Protein AF-A0A2S6HTZ2-F1 (afdb_monomer)

Sequence (54 aa):
MEDDVQFDSIKNNYKEMKVSKMIVNGKEQEGNIISAEVTKDSQQLNVTVYTQNK

Foldseek 3Di:
DDPPPVVVVVVVPDDDWAWPWKAKPNRTDPDDDDDVVSCVPPPDIDMDTDTDDD

Mean predicted aligned error: 9.51 Å

Nearest PDB structures (foldseek):
  2w3j-assembly1_A  TM=3.144E-01  e=6.694E+00  uncultured bacterium

Organism: NCBI:txid384636

pLDDT: mean 78.37, std 13.98, range [44.88, 92.69]

Structure (mmCIF, N/CA/C/O backbone):
data_AF-A0A2S6HTZ2-F1
#
_entry.id   AF-A0A2S6HTZ2-F1
#
loop_
_atom_site.group_PDB
_atom_site.id
_atom_site.type_symbol
_atom_site.label_atom_id
_atom_site.label_alt_id
_atom_site.label_comp_id
_atom_site.label_asym_id
_atom_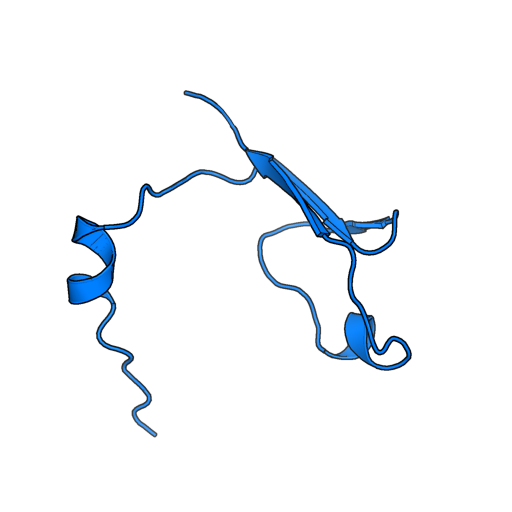site.label_entity_id
_atom_site.label_seq_id
_atom_site.pdbx_PDB_ins_code
_atom_site.Cartn_x
_atom_site.Cartn_y
_atom_site.Cartn_z
_atom_site.occupancy
_atom_site.B_iso_or_equiv
_atom_site.auth_seq_id
_atom_site.auth_comp_id
_atom_site.auth_asym_id
_atom_site.auth_atom_id
_atom_site.pdbx_PDB_model_num
ATOM 1 N N . MET A 1 1 ? 2.395 -20.890 -19.437 1.00 51.81 1 MET A N 1
ATOM 2 C CA . MET A 1 1 ? 2.864 -20.676 -18.056 1.00 51.81 1 MET A CA 1
ATOM 3 C C . MET A 1 1 ? 4.365 -20.644 -18.140 1.00 51.81 1 MET A C 1
ATOM 5 O O . MET A 1 1 ? 4.879 -21.601 -18.691 1.00 51.81 1 MET A O 1
ATOM 9 N N . GLU A 1 2 ? 4.981 -19.543 -17.715 1.00 44.88 2 GLU A N 1
ATOM 10 C CA . GLU A 1 2 ? 6.347 -19.430 -17.167 1.00 44.88 2 GLU A CA 1
ATOM 11 C C . GLU A 1 2 ? 6.734 -17.945 -17.197 1.00 44.88 2 GLU A C 1
ATOM 13 O O . GLU A 1 2 ? 7.565 -17.501 -17.980 1.00 44.88 2 GLU A O 1
ATOM 18 N N . ASP A 1 3 ? 6.073 -17.160 -16.345 1.00 48.72 3 ASP A N 1
ATOM 19 C CA . ASP A 1 3 ? 6.595 -15.862 -15.912 1.00 48.72 3 ASP A CA 1
ATOM 20 C C . ASP A 1 3 ? 7.458 -16.099 -14.664 1.00 48.72 3 ASP A C 1
ATOM 22 O O . ASP A 1 3 ? 7.183 -15.578 -13.583 1.00 48.72 3 ASP A O 1
ATOM 26 N N . ASP A 1 4 ? 8.500 -16.922 -14.798 1.00 49.62 4 ASP A N 1
ATOM 27 C CA . ASP A 1 4 ? 9.574 -16.975 -13.807 1.00 49.62 4 ASP A CA 1
ATOM 28 C C . ASP A 1 4 ? 10.446 -15.735 -14.015 1.00 49.62 4 ASP A C 1
ATOM 30 O O . ASP A 1 4 ? 11.515 -15.753 -14.628 1.00 49.62 4 ASP A O 1
ATOM 34 N N . VAL A 1 5 ? 9.930 -14.601 -13.537 1.00 56.78 5 VAL A N 1
ATOM 35 C CA . VAL A 1 5 ? 10.685 -13.356 -13.442 1.00 56.78 5 VAL A CA 1
ATOM 36 C C . VAL A 1 5 ? 11.938 -13.655 -12.626 1.00 56.78 5 VAL A C 1
ATOM 38 O O . VAL A 1 5 ? 11.871 -14.134 -11.499 1.00 56.78 5 VAL A O 1
ATOM 41 N N . GLN A 1 6 ? 13.089 -13.384 -13.230 1.00 53.12 6 GLN A N 1
ATOM 42 C CA . GLN A 1 6 ? 14.438 -13.648 -12.742 1.00 53.12 6 GLN A CA 1
ATOM 43 C C . GLN A 1 6 ? 14.727 -12.889 -11.422 1.00 53.12 6 GLN A C 1
ATOM 45 O O . GLN A 1 6 ? 15.414 -11.871 -11.406 1.00 53.12 6 GLN A O 1
ATOM 50 N N . PHE A 1 7 ? 14.176 -13.368 -10.300 1.00 55.84 7 PHE A N 1
ATOM 51 C CA . PHE A 1 7 ? 14.190 -12.711 -8.983 1.00 55.84 7 PHE A CA 1
ATOM 52 C C . PHE A 1 7 ? 15.599 -12.504 -8.405 1.00 55.84 7 PHE A C 1
ATOM 54 O O . PHE A 1 7 ? 15.816 -11.588 -7.609 1.00 55.84 7 PHE A O 1
ATOM 61 N N . ASP A 1 8 ? 16.571 -13.330 -8.794 1.00 57.12 8 ASP A N 1
ATOM 62 C CA . ASP A 1 8 ? 17.915 -13.285 -8.213 1.00 57.12 8 ASP A CA 1
ATOM 63 C C . ASP A 1 8 ? 18.783 -12.128 -8.729 1.00 57.12 8 ASP A C 1
ATOM 65 O O . ASP A 1 8 ? 19.657 -11.663 -7.999 1.00 57.12 8 ASP A O 1
ATOM 69 N N . SER A 1 9 ? 18.521 -11.585 -9.924 1.00 55.41 9 SER A N 1
ATOM 70 C CA . SER A 1 9 ? 19.259 -10.410 -10.424 1.00 55.41 9 SER A CA 1
ATOM 71 C C . SER A 1 9 ? 18.847 -9.111 -9.714 1.00 55.41 9 SER A C 1
ATOM 73 O O . SER A 1 9 ? 19.627 -8.160 -9.643 1.00 55.41 9 SER A O 1
ATOM 75 N N . ILE A 1 10 ? 17.647 -9.089 -9.125 1.00 58.47 10 ILE A N 1
ATOM 76 C CA . ILE A 1 10 ? 17.082 -7.936 -8.418 1.00 58.47 10 ILE A CA 1
ATOM 77 C C . ILE A 1 10 ? 17.661 -7.833 -6.994 1.00 58.47 10 ILE A C 1
ATOM 79 O O . ILE A 1 10 ? 17.866 -6.737 -6.492 1.00 58.47 10 ILE A O 1
ATOM 83 N N . LYS A 1 11 ? 18.037 -8.933 -6.332 1.00 57.47 11 LYS A N 1
ATOM 84 C CA . LYS A 1 11 ? 18.488 -8.896 -4.921 1.00 57.47 11 LYS A CA 1
ATOM 85 C C . LYS A 1 11 ? 19.721 -8.027 -4.645 1.00 57.47 11 LYS A C 1
ATOM 87 O O . LYS A 1 11 ? 19.847 -7.504 -3.544 1.00 57.47 11 LYS A O 1
ATOM 92 N N . ASN A 1 12 ? 20.613 -7.835 -5.615 1.00 66.44 12 ASN A N 1
ATOM 93 C CA . ASN A 1 12 ? 21.859 -7.093 -5.380 1.00 66.44 12 ASN A CA 1
ATOM 94 C C . ASN A 1 12 ? 21.674 -5.570 -5.276 1.00 66.44 12 ASN A C 1
ATOM 96 O O . ASN A 1 12 ? 22.539 -4.898 -4.722 1.00 66.44 12 ASN A O 1
ATOM 100 N N . ASN A 1 13 ? 20.557 -5.026 -5.772 1.00 78.88 13 ASN A N 1
ATOM 101 C CA . ASN A 1 13 ? 20.307 -3.579 -5.796 1.00 78.88 13 ASN A CA 1
ATOM 102 C C . ASN A 1 13 ? 19.191 -3.128 -4.844 1.00 78.88 13 ASN A C 1
ATOM 104 O O . ASN A 1 13 ? 18.936 -1.931 -4.723 1.00 78.88 13 ASN A O 1
ATOM 108 N N . TYR A 1 14 ? 18.513 -4.063 -4.173 1.00 75.81 14 TYR A N 1
ATOM 109 C CA . TYR A 1 14 ? 17.326 -3.768 -3.378 1.00 75.81 14 TYR A CA 1
ATOM 110 C C . TYR A 1 14 ? 17.473 -4.337 -1.970 1.00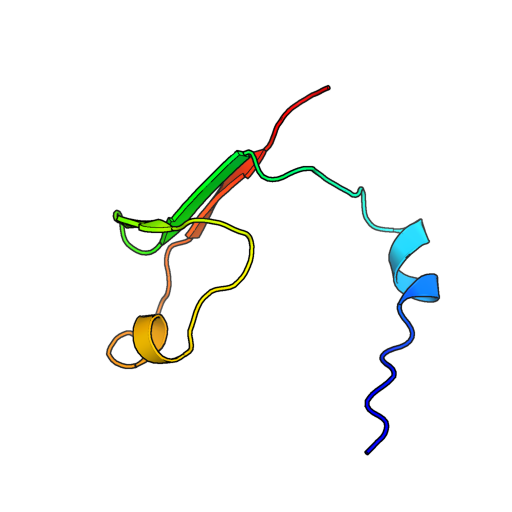 75.81 14 TYR A C 1
ATOM 112 O O . TYR A 1 14 ? 17.807 -5.502 -1.772 1.00 75.81 14 TYR A O 1
ATOM 120 N N . LYS A 1 15 ? 17.202 -3.497 -0.969 1.00 80.00 15 LYS A N 1
ATOM 121 C CA . LYS A 1 15 ? 17.158 -3.915 0.431 1.00 80.00 15 LYS A CA 1
ATOM 122 C C . LYS A 1 15 ? 15.792 -4.522 0.728 1.00 80.00 15 LYS A C 1
ATOM 124 O O . LYS A 1 15 ? 14.778 -3.833 0.628 1.00 80.00 15 LYS A O 1
ATOM 129 N N . GLU A 1 16 ? 15.770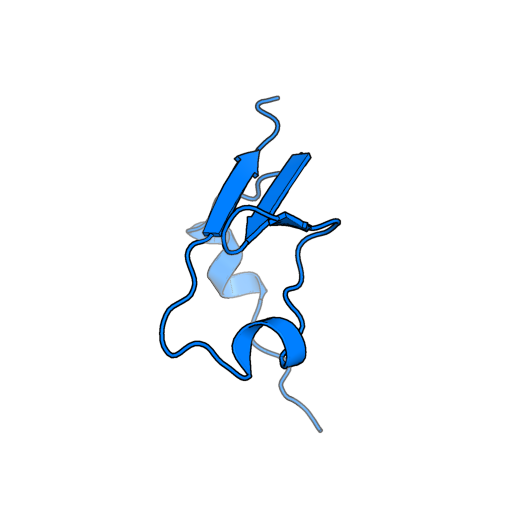 -5.780 1.151 1.00 80.44 16 GLU A N 1
ATOM 130 C CA . GLU A 1 16 ? 14.552 -6.396 1.674 1.00 80.44 16 GLU A CA 1
ATOM 131 C C . GLU A 1 16 ? 14.155 -5.731 3.002 1.00 80.44 16 GLU A C 1
ATOM 133 O O . GLU A 1 16 ? 14.976 -5.567 3.910 1.00 80.44 16 GLU A O 1
ATOM 138 N N . MET A 1 17 ? 12.891 -5.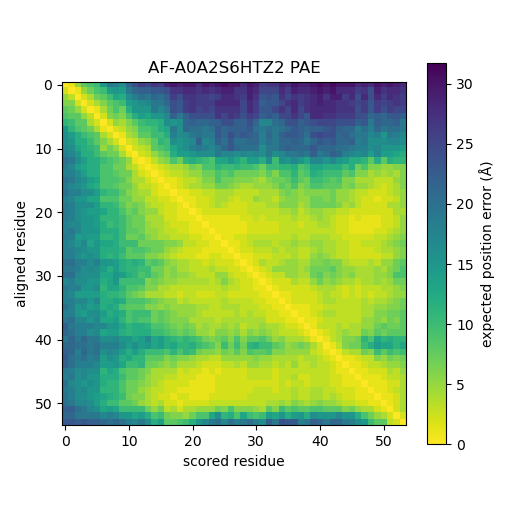319 3.108 1.00 83.06 17 MET A N 1
ATOM 139 C CA . MET A 1 17 ? 12.337 -4.638 4.277 1.00 83.06 17 MET A CA 1
ATOM 140 C C . MET A 1 17 ? 11.052 -5.338 4.705 1.00 83.06 17 MET A C 1
ATOM 142 O O . MET A 1 17 ? 10.175 -5.609 3.884 1.00 83.06 17 MET A O 1
ATOM 146 N N . LYS A 1 18 ? 10.905 -5.584 6.009 1.00 86.25 18 LYS A N 1
ATOM 147 C CA . LYS A 1 18 ? 9.665 -6.131 6.557 1.00 86.25 18 LYS A CA 1
ATOM 148 C C . LYS A 1 18 ? 8.636 -5.014 6.709 1.00 86.25 18 LYS A C 1
ATOM 150 O O . LYS A 1 18 ? 8.845 -4.072 7.473 1.00 86.25 18 LYS A O 1
ATOM 155 N N . VAL A 1 19 ? 7.523 -5.127 5.991 1.00 86.50 19 VAL A N 1
ATOM 156 C CA . VAL A 1 19 ? 6.378 -4.218 6.126 1.00 86.50 19 VAL A CA 1
ATOM 157 C C . VAL A 1 19 ? 5.675 -4.506 7.455 1.00 86.50 19 VAL A C 1
ATOM 159 O O . VAL A 1 19 ? 5.381 -5.659 7.761 1.00 86.50 19 VAL A O 1
ATOM 162 N N . SER A 1 20 ? 5.434 -3.471 8.261 1.00 89.00 20 SER A N 1
ATOM 163 C CA . SER A 1 20 ? 4.594 -3.567 9.465 1.00 89.00 20 SER A CA 1
ATOM 164 C C . SER A 1 20 ? 3.142 -3.222 9.179 1.00 89.00 20 SER A C 1
ATOM 166 O O . SER A 1 20 ? 2.254 -3.829 9.767 1.00 89.00 20 SER A O 1
ATOM 168 N N . LYS A 1 21 ? 2.909 -2.227 8.319 1.00 90.44 21 LYS A N 1
ATOM 169 C CA . LYS A 1 21 ? 1.582 -1.685 8.026 1.00 90.44 21 LYS A CA 1
ATOM 170 C C . LYS A 1 21 ? 1.570 -1.021 6.657 1.00 90.44 21 LYS A C 1
ATOM 172 O O . LYS A 1 21 ? 2.531 -0.344 6.287 1.00 90.44 21 LYS A O 1
ATOM 177 N N . MET A 1 22 ? 0.464 -1.163 5.938 1.00 92.06 22 MET A N 1
ATOM 178 C CA . MET A 1 22 ? 0.207 -0.455 4.690 1.00 92.06 22 MET A CA 1
ATOM 179 C C . MET A 1 22 ? -1.092 0.340 4.815 1.00 92.06 22 MET A C 1
ATOM 181 O O . MET A 1 22 ? -2.071 -0.137 5.383 1.00 92.06 22 MET A O 1
ATOM 185 N N . ILE A 1 23 ? -1.097 1.568 4.304 1.00 91.75 23 ILE A N 1
ATOM 186 C CA . ILE A 1 23 ? -2.302 2.390 4.183 1.00 91.75 23 ILE A CA 1
ATOM 187 C C . ILE A 1 23 ? -2.500 2.713 2.707 1.00 91.75 23 ILE A C 1
ATOM 189 O O . ILE A 1 23 ? -1.609 3.279 2.076 1.00 91.75 23 ILE A O 1
ATOM 193 N N . VAL A 1 24 ? -3.672 2.375 2.178 1.00 90.75 24 VAL A 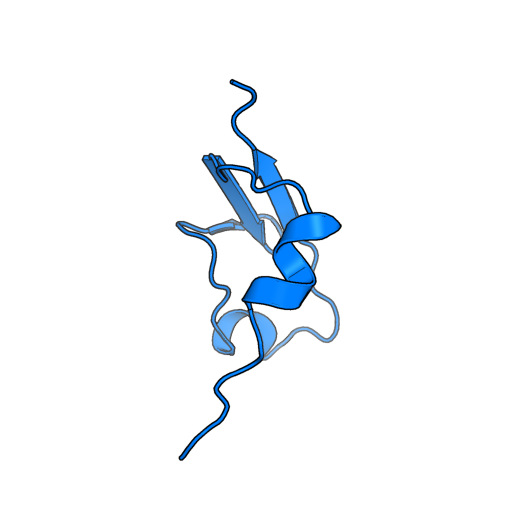N 1
ATOM 194 C CA . VAL A 1 24 ? -4.068 2.602 0.787 1.00 90.75 24 VAL A CA 1
ATOM 195 C C . VAL A 1 24 ? -5.288 3.516 0.777 1.00 90.75 24 VAL A C 1
ATOM 197 O O . VAL A 1 24 ? -6.319 3.187 1.362 1.00 90.75 24 VAL A O 1
ATOM 200 N N . ASN A 1 25 ? -5.175 4.693 0.156 1.00 89.75 25 ASN A N 1
ATOM 201 C CA . ASN A 1 25 ? -6.240 5.706 0.110 1.00 89.75 25 ASN A CA 1
ATOM 202 C C . ASN A 1 25 ? -6.853 6.013 1.498 1.00 89.75 25 ASN A C 1
ATOM 204 O O . ASN A 1 25 ? -8.063 6.175 1.645 1.00 89.75 25 ASN A O 1
ATOM 208 N N . GLY A 1 26 ? -6.009 6.056 2.534 1.00 87.94 26 GLY A N 1
ATOM 209 C CA . GLY A 1 26 ? -6.417 6.334 3.915 1.00 87.94 26 GLY A CA 1
ATOM 210 C C . GLY A 1 26 ? -6.993 5.142 4.689 1.00 87.94 26 GLY A C 1
ATOM 211 O O . GLY A 1 26 ? -7.292 5.296 5.871 1.00 87.94 26 GLY A O 1
ATOM 212 N N . LYS A 1 27 ? -7.121 3.958 4.075 1.00 89.25 27 LYS A N 1
ATOM 213 C CA . LYS A 1 27 ? -7.561 2.725 4.743 1.00 89.25 27 LYS A CA 1
ATOM 214 C C . LYS A 1 27 ? -6.385 1.803 5.023 1.00 89.25 27 LYS A C 1
ATOM 216 O O . LYS A 1 27 ? -5.513 1.627 4.177 1.00 89.25 27 LYS A O 1
ATOM 221 N N . GLU A 1 28 ? -6.362 1.225 6.216 1.00 90.19 28 GLU A N 1
ATOM 222 C CA . GLU A 1 28 ? -5.369 0.217 6.578 1.00 90.19 28 GLU A CA 1
ATOM 223 C C . GLU A 1 28 ? -5.607 -1.074 5.792 1.00 90.19 28 GLU A C 1
ATOM 225 O O . GLU A 1 28 ? -6.740 -1.537 5.676 1.00 90.19 28 GLU A O 1
ATOM 230 N N . GLN A 1 29 ? -4.523 -1.615 5.242 1.00 87.19 29 GLN A N 1
ATOM 231 C CA . GLN A 1 29 ? -4.488 -2.836 4.451 1.00 87.19 29 GLN A CA 1
ATOM 232 C C . GLN A 1 29 ? -3.489 -3.794 5.103 1.00 87.19 29 GLN A C 1
ATOM 234 O O . GLN A 1 29 ? -2.341 -3.424 5.372 1.00 87.19 29 GLN A O 1
ATOM 239 N N . GLU A 1 30 ? -3.922 -5.027 5.347 1.00 83.75 30 GLU A N 1
ATOM 240 C CA . GLU A 1 30 ? -3.042 -6.082 5.843 1.00 83.75 30 GLU A CA 1
ATOM 241 C C . GLU A 1 30 ? -2.215 -6.700 4.708 1.00 83.75 30 GLU A C 1
ATOM 243 O O . GLU A 1 30 ? -2.671 -6.843 3.572 1.00 83.75 30 GLU A O 1
ATOM 248 N N . GLY A 1 31 ? -0.984 -7.099 5.035 1.00 83.06 31 GLY A N 1
ATOM 249 C CA . GLY A 1 31 ? -0.070 -7.741 4.094 1.00 83.06 31 GLY A CA 1
ATOM 250 C C . GLY A 1 31 ? 0.628 -6.771 3.135 1.00 83.06 31 GLY A C 1
ATOM 251 O O . GLY A 1 31 ? 0.821 -5.591 3.422 1.00 83.06 31 GLY A O 1
ATOM 252 N N . ASN A 1 32 ? 1.082 -7.311 2.003 1.00 83.25 32 ASN A N 1
ATOM 253 C CA . ASN A 1 32 ? 1.895 -6.617 1.000 1.00 83.25 32 ASN A CA 1
ATOM 254 C C . ASN A 1 32 ? 1.275 -6.635 -0.411 1.00 83.25 32 ASN A C 1
ATOM 256 O O . ASN A 1 32 ? 1.961 -6.304 -1.376 1.00 83.25 32 ASN A O 1
ATOM 260 N N . ILE A 1 33 ? 0.000 -7.025 -0.534 1.00 86.38 33 ILE A N 1
ATOM 261 C CA . ILE A 1 33 ? -0.717 -7.141 -1.810 1.00 86.38 33 ILE A CA 1
ATOM 262 C C . ILE A 1 33 ? -1.933 -6.210 -1.804 1.00 86.38 33 ILE A C 1
ATOM 264 O O . ILE A 1 33 ? -2.734 -6.204 -0.867 1.00 86.38 33 ILE A O 1
ATOM 268 N N . ILE A 1 34 ? -2.089 -5.449 -2.888 1.00 87.31 34 ILE A N 1
ATOM 269 C CA . ILE A 1 34 ? -3.251 -4.594 -3.140 1.00 87.31 34 ILE A CA 1
ATOM 270 C C . ILE A 1 34 ? -4.114 -5.277 -4.206 1.00 87.31 34 ILE A C 1
ATOM 272 O O . ILE A 1 34 ? -3.643 -5.540 -5.311 1.00 87.31 34 ILE A O 1
ATOM 276 N N . SER A 1 35 ? -5.367 -5.585 -3.864 1.00 85.94 35 SER A N 1
ATOM 277 C CA . SER A 1 35 ? -6.339 -6.179 -4.794 1.00 85.94 35 SER A CA 1
ATOM 278 C C . SER A 1 35 ? -6.687 -5.206 -5.925 1.00 85.94 35 SER A C 1
ATOM 280 O O . SER A 1 35 ? -6.843 -4.007 -5.692 1.00 85.94 35 SER A O 1
ATOM 282 N N . ALA A 1 36 ? -6.900 -5.729 -7.136 1.00 85.19 36 ALA A N 1
ATOM 283 C CA . ALA A 1 36 ? -7.374 -4.948 -8.282 1.00 85.19 36 ALA A CA 1
ATOM 284 C C . ALA A 1 36 ? -8.739 -4.272 -8.032 1.00 85.19 36 ALA A C 1
ATOM 286 O O . ALA A 1 36 ? -9.057 -3.251 -8.640 1.00 85.19 36 ALA A O 1
ATOM 287 N N . GLU A 1 37 ? -9.547 -4.803 -7.112 1.00 85.31 37 GLU A N 1
ATOM 288 C CA . GLU A 1 37 ? -10.823 -4.195 -6.722 1.00 85.31 37 GLU A CA 1
ATOM 289 C C . GLU A 1 37 ? -10.621 -2.850 -6.016 1.00 85.31 37 GLU A C 1
ATOM 291 O O . GLU A 1 37 ? -11.415 -1.934 -6.203 1.00 85.31 37 GLU A O 1
ATOM 296 N N . VAL A 1 38 ? -9.521 -2.695 -5.269 1.00 79.94 38 VAL A N 1
ATOM 297 C CA . VAL A 1 38 ? -9.172 -1.446 -4.570 1.00 79.94 38 VAL A CA 1
ATOM 298 C C . VAL A 1 38 ? -8.807 -0.339 -5.563 1.00 79.94 38 VAL A C 1
ATOM 300 O O . VAL A 1 38 ? -8.962 0.842 -5.261 1.00 79.94 38 VAL A O 1
ATOM 303 N N . THR A 1 39 ? -8.361 -0.708 -6.766 1.00 81.69 39 THR A N 1
ATOM 304 C CA . THR A 1 39 ? -7.963 0.231 -7.824 1.00 81.69 39 THR A CA 1
ATOM 305 C C . THR A 1 39 ? -9.063 0.498 -8.852 1.00 81.69 39 THR A C 1
ATOM 307 O O . THR A 1 39 ? -8.880 1.331 -9.733 1.00 81.69 39 THR A O 1
ATOM 310 N N . LYS A 1 40 ? -10.202 -0.200 -8.768 1.00 83.56 40 LYS A N 1
ATOM 311 C CA . LYS A 1 40 ? -11.229 -0.217 -9.821 1.00 83.56 40 LYS A CA 1
ATOM 312 C C . LYS A 1 40 ? -11.827 1.160 -10.122 1.00 83.56 40 LYS A C 1
ATOM 314 O O . LYS A 1 40 ? -12.074 1.475 -11.281 1.00 83.56 40 LYS A O 1
ATOM 319 N N . ASP A 1 41 ? -11.999 1.979 -9.088 1.00 83.06 41 ASP A N 1
ATOM 320 C CA . ASP A 1 41 ? -12.682 3.273 -9.178 1.00 83.06 41 ASP A CA 1
ATOM 321 C C . ASP A 1 41 ? -11.718 4.464 -9.035 1.00 83.06 41 ASP A C 1
ATOM 323 O O . ASP A 1 41 ? -12.136 5.594 -8.787 1.00 83.06 41 ASP A O 1
ATOM 327 N N . SER A 1 42 ? -10.403 4.237 -9.117 1.00 80.88 42 SER A N 1
ATOM 328 C CA . SER A 1 42 ? -9.399 5.275 -8.863 1.00 80.88 42 SER A CA 1
ATOM 329 C C . SER A 1 42 ? -8.255 5.215 -9.866 1.00 80.88 42 SER A C 1
ATOM 331 O O . SER A 1 42 ? -7.529 4.232 -9.952 1.00 80.88 42 SER A O 1
ATOM 333 N N . GLN A 1 43 ? -8.057 6.317 -10.592 1.00 80.06 43 GLN A N 1
ATOM 334 C CA . GLN A 1 43 ? -6.954 6.465 -11.547 1.00 80.06 43 GLN A CA 1
ATOM 335 C C . GLN A 1 43 ? -5.588 6.626 -10.855 1.00 80.06 43 GLN A C 1
ATOM 337 O O . GLN A 1 43 ? -4.548 6.409 -11.472 1.00 80.06 43 GLN A O 1
ATOM 342 N N . GLN A 1 44 ? -5.585 7.022 -9.579 1.00 84.62 44 GLN A N 1
ATOM 343 C CA . GLN A 1 44 ? -4.388 7.205 -8.764 1.00 84.62 44 GLN A CA 1
ATOM 344 C C . GLN A 1 44 ? -4.558 6.511 -7.416 1.00 84.62 44 GLN A C 1
ATOM 346 O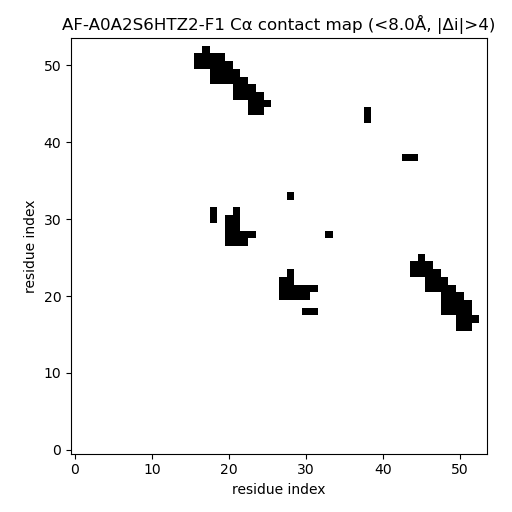 O . GLN A 1 44 ? -5.648 6.499 -6.843 1.00 84.62 44 GLN A O 1
ATOM 351 N N . LEU A 1 45 ? -3.460 5.955 -6.908 1.00 88.06 45 LEU A N 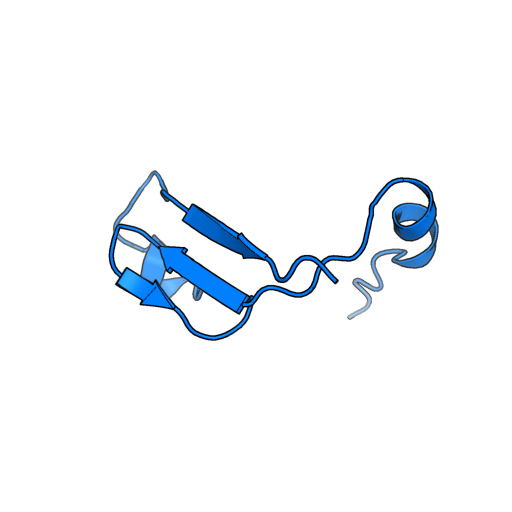1
ATOM 352 C CA . LEU A 1 45 ? -3.420 5.233 -5.646 1.00 88.06 45 LEU A CA 1
ATOM 353 C C . LEU A 1 45 ? -2.389 5.881 -4.724 1.00 88.06 45 LEU A C 1
ATOM 355 O O . LEU A 1 45 ? -1.208 5.943 -5.063 1.00 88.06 45 LEU A O 1
ATOM 359 N N . ASN A 1 46 ? -2.826 6.338 -3.552 1.00 90.81 46 ASN A N 1
ATOM 360 C CA . ASN A 1 46 ? -1.921 6.836 -2.522 1.00 90.81 46 ASN A CA 1
ATOM 361 C C . ASN A 1 46 ? -1.596 5.699 -1.558 1.00 90.81 46 ASN A C 1
ATOM 363 O O . ASN A 1 46 ? -2.486 5.209 -0.857 1.00 90.81 46 ASN A O 1
ATOM 367 N N . VAL A 1 47 ? -0.327 5.289 -1.531 1.00 91.25 47 VAL A N 1
ATOM 368 C CA . VAL A 1 47 ? 0.149 4.190 -0.688 1.00 91.25 47 VAL A CA 1
ATOM 369 C C . VAL A 1 47 ? 1.204 4.704 0.282 1.00 91.25 47 VAL A C 1
ATOM 371 O O . VAL A 1 47 ? 2.244 5.214 -0.128 1.00 91.25 47 VAL A O 1
ATOM 374 N N . THR A 1 48 ? 0.950 4.512 1.573 1.00 92.69 48 THR A N 1
ATOM 375 C CA . THR A 1 48 ? 1.920 4.756 2.642 1.00 92.69 48 THR A CA 1
ATOM 376 C C . THR A 1 48 ? 2.331 3.419 3.240 1.00 92.69 48 THR A C 1
ATOM 378 O O . THR A 1 48 ? 1.487 2.673 3.739 1.00 92.69 48 THR A O 1
ATOM 381 N N . VAL A 1 49 ? 3.629 3.115 3.207 1.00 90.44 49 VAL A N 1
ATOM 382 C 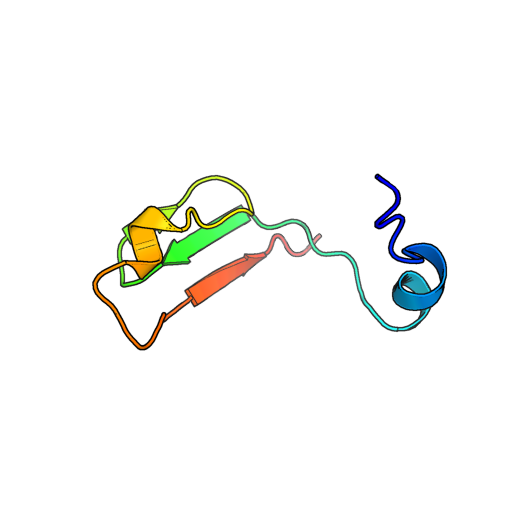CA . VAL A 1 49 ? 4.185 1.863 3.733 1.00 90.44 49 VAL A CA 1
ATOM 383 C C . VAL A 1 49 ? 5.010 2.157 4.978 1.00 90.44 49 VAL A C 1
ATOM 385 O O . VAL A 1 49 ? 5.984 2.906 4.931 1.00 90.44 49 VAL A O 1
ATOM 388 N N . TYR A 1 50 ? 4.640 1.531 6.089 1.00 90.50 50 TYR A N 1
ATOM 389 C CA . TYR A 1 50 ? 5.427 1.514 7.312 1.00 90.50 50 TYR A CA 1
ATOM 390 C C . TYR A 1 50 ? 6.265 0.245 7.330 1.00 90.50 50 TYR A C 1
ATOM 392 O O . TYR A 1 50 ? 5.775 -0.857 7.068 1.00 90.50 50 TYR A O 1
ATOM 400 N N . THR A 1 51 ? 7.543 0.401 7.642 1.00 89.31 51 THR A N 1
ATOM 401 C CA . THR A 1 51 ? 8.486 -0.713 7.707 1.00 89.31 51 THR A CA 1
ATOM 402 C C . THR A 1 51 ? 8.985 -0.881 9.132 1.00 89.31 51 THR A C 1
ATOM 404 O O . THR A 1 51 ? 9.069 0.081 9.897 1.00 89.31 51 THR A O 1
ATOM 407 N N . GLN A 1 52 ? 9.294 -2.119 9.509 1.00 85.00 52 GLN A N 1
ATOM 408 C CA . GLN A 1 52 ? 10.020 -2.385 10.743 1.00 85.00 52 GLN A CA 1
ATOM 409 C C . GLN A 1 52 ? 11.494 -2.087 10.482 1.00 85.00 5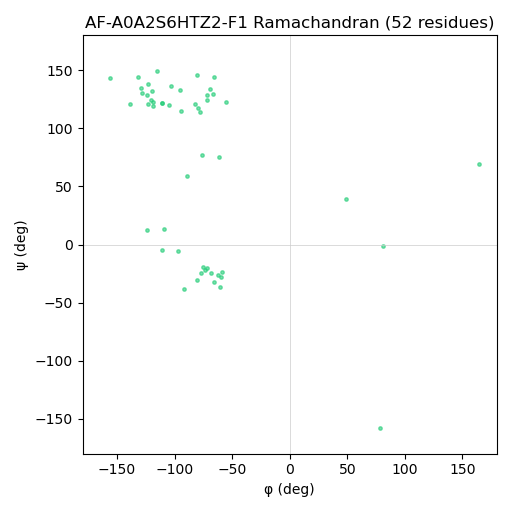2 GLN A C 1
ATOM 411 O O . GLN A 1 52 ? 12.139 -2.780 9.692 1.00 85.00 52 GLN A O 1
ATOM 416 N N . ASN A 1 53 ? 12.028 -1.065 11.150 1.00 76.50 53 ASN A N 1
ATOM 417 C CA . ASN A 1 53 ? 13.469 -0.988 11.337 1.00 76.50 53 ASN A CA 1
ATOM 418 C C . ASN A 1 53 ? 13.851 -2.073 12.347 1.00 76.50 53 ASN A C 1
ATOM 420 O O . ASN A 1 53 ? 13.265 -2.138 13.427 1.00 76.50 53 ASN A O 1
ATOM 424 N N . LYS A 1 54 ? 14.772 -2.952 11.944 1.00 58.59 54 LYS A N 1
ATOM 425 C CA . LYS A 1 54 ? 15.480 -3.832 12.877 1.00 58.59 54 LYS A CA 1
ATOM 426 C C . LYS A 1 54 ? 16.245 -3.002 13.898 1.00 58.59 54 LYS A C 1
ATOM 428 O O . LYS A 1 54 ? 16.793 -1.956 13.482 1.00 58.59 54 LYS A O 1
#

Secondary structure (DSSP, 8-state):
------HHHHTTT-----EEEEEETTEEE-SS---TTTTTT-SS--EEEEE---

Solvent-accessible surface area (backbone atoms only — not comparable to full-atom values): 3798 Å² total; per-residue (Å²): 140,82,86,76,69,73,64,75,77,52,55,83,81,52,84,89,72,54,73,72,46,28,32,49,76,88,39,82,40,78,79,92,70,82,60,70,76,78,46,69,90,42,98,72,83,54,74,49,78,42,63,57,80,129

Radius of gyration: 14.23 Å; Cα contacts (8 Å, |Δi|>4): 48; chains: 1; bounding box: 34×28×31 Å